Protein AF-A0ABD0PX12-F1 (afdb_monomer_lite)

Radius of gyration: 21.4 Å; chains: 1; bounding box: 31×48×51 Å

InterPro domains:
  IPR027039 Cartilage acidic protein 1 [PTHR16026] (19-67)
  IPR028994 Integrin alpha, N-terminal [SSF69318] (35-66)

Secondary structure (DSSP, 8-state):
--HHHHHHHHHHHHHHHHT---SS-S----HHHHS-TT--SS---TT-EEEEE-SSSSS--EEEEE-

Foldseek 3Di:
DVPVVVVVVVVVVVVVVVPPDDPDDPDDDCPVVPDDPPPPPDPDDPFWDWDWADPPPPPDIDIDTTD

pLDDT: mean 74.22, std 11.46, range [56.44, 97.56]

Sequence (67 aa):
MSAWILLLTVGVSVLGLSWSQRTEPMFASVTQSVFPPDYENNPTQLNYGVAVTDVDGDGDLEMFVSG

Organism: Cirrhinus mrigala (NCBI:txid683832)

Structure (mmCIF, N/CA/C/O backbone):
data_AF-A0ABD0PX12-F1
#
_entry.id   AF-A0ABD0PX12-F1
#
loop_
_atom_site.group_PDB
_atom_site.id
_atom_site.type_symbol
_atom_site.label_atom_id
_atom_site.label_alt_id
_atom_site.label_comp_id
_atom_site.label_asym_id
_atom_site.label_entity_id
_atom_site.label_seq_id
_atom_site.pdbx_PDB_ins_code
_atom_site.Cartn_x
_atom_site.Cartn_y
_atom_site.Cartn_z
_atom_site.occupancy
_atom_site.B_iso_or_equiv
_atom_site.auth_seq_id
_atom_site.auth_comp_id
_atom_site.auth_asym_id
_atom_site.auth_atom_id
_atom_site.pdbx_PDB_model_num
ATOM 1 N N . MET A 1 1 ? -6.743 36.898 32.615 1.00 61.97 1 MET A N 1
ATOM 2 C CA . MET A 1 1 ? -5.521 36.490 31.885 1.00 61.97 1 MET A CA 1
ATOM 3 C C . MET A 1 1 ? -5.445 34.994 31.520 1.00 61.97 1 MET A C 1
ATOM 5 O O . MET A 1 1 ? -4.477 34.631 30.872 1.00 61.97 1 MET A O 1
ATOM 9 N N . SER A 1 2 ? -6.415 34.118 31.845 1.00 76.12 2 SER A N 1
ATOM 10 C CA . SER A 1 2 ? -6.270 32.667 31.569 1.00 76.12 2 SER A CA 1
ATOM 11 C C . SER A 1 2 ? -6.779 32.189 30.196 1.00 76.12 2 SER A C 1
ATOM 13 O O . SER A 1 2 ? -6.249 31.216 29.672 1.00 76.12 2 SER A O 1
ATOM 15 N N . ALA A 1 3 ? -7.742 32.874 29.566 1.00 75.69 3 ALA A N 1
ATOM 16 C CA . ALA A 1 3 ? -8.338 32.420 28.299 1.00 75.69 3 ALA A CA 1
ATOM 17 C C . ALA A 1 3 ? -7.353 32.420 27.112 1.00 75.69 3 ALA A C 1
ATOM 19 O O . ALA A 1 3 ? -7.355 31.502 26.298 1.00 75.69 3 ALA A O 1
ATOM 20 N N . TRP A 1 4 ? -6.461 33.411 27.046 1.00 75.31 4 TRP A N 1
ATOM 21 C CA . TRP A 1 4 ? -5.440 33.508 25.996 1.00 75.31 4 TRP A CA 1
ATOM 22 C C . TRP A 1 4 ? -4.389 32.402 26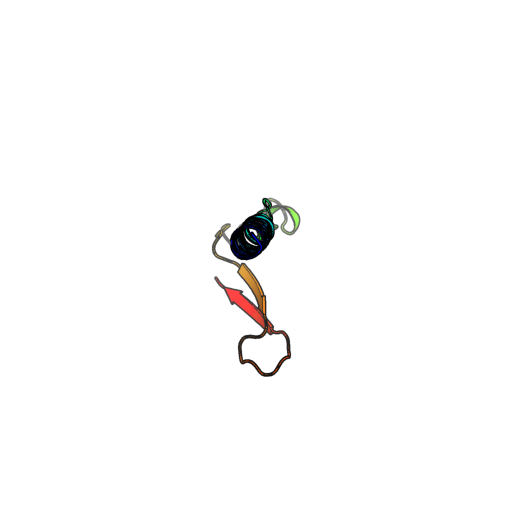.076 1.00 75.31 4 TRP A C 1
ATOM 24 O O . TRP A 1 4 ? -3.902 31.943 25.049 1.00 75.31 4 TRP A O 1
ATOM 34 N N . ILE A 1 5 ? -4.076 31.945 27.291 1.00 80.19 5 ILE A N 1
ATOM 35 C CA . ILE A 1 5 ? -3.129 30.850 27.524 1.00 80.19 5 ILE A CA 1
ATOM 36 C C . ILE A 1 5 ? -3.730 29.531 27.029 1.00 80.19 5 ILE A C 1
ATOM 38 O O . ILE A 1 5 ? -3.032 28.765 26.376 1.00 80.19 5 ILE A O 1
ATOM 42 N N . LEU A 1 6 ? -5.030 29.308 27.264 1.00 77.69 6 LEU A N 1
ATOM 43 C CA . LEU A 1 6 ? -5.744 28.120 26.783 1.00 77.69 6 LEU A CA 1
ATOM 44 C C . LEU A 1 6 ? -5.856 28.076 25.252 1.00 77.69 6 LEU A C 1
ATOM 46 O O . LEU A 1 6 ? -5.710 27.016 24.651 1.00 77.69 6 LEU A O 1
ATOM 50 N N . LEU A 1 7 ? -6.083 29.222 24.608 1.00 80.31 7 LEU A N 1
ATOM 51 C CA . LEU A 1 7 ? -6.106 29.298 23.144 1.00 80.31 7 LEU A CA 1
ATOM 52 C C . LEU A 1 7 ? -4.724 29.026 22.536 1.00 80.31 7 LEU A C 1
ATOM 54 O O . LEU A 1 7 ? -4.622 28.336 21.523 1.00 80.31 7 LEU A O 1
ATOM 58 N N . LEU A 1 8 ? -3.661 29.519 23.176 1.00 80.62 8 LEU A N 1
ATOM 59 C CA . LEU A 1 8 ? -2.284 29.256 22.763 1.00 80.62 8 LEU A CA 1
ATOM 60 C C . LEU A 1 8 ? -1.906 27.783 22.915 1.00 80.62 8 LEU A C 1
ATOM 62 O O . LEU A 1 8 ? -1.325 27.215 21.993 1.00 80.62 8 LEU A O 1
ATOM 66 N N . THR A 1 9 ? -2.250 27.145 24.035 1.00 79.12 9 THR A N 1
ATOM 67 C CA . THR A 1 9 ? -1.935 25.727 24.242 1.00 79.12 9 THR A CA 1
ATOM 68 C C . THR A 1 9 ? -2.677 24.837 23.254 1.00 79.12 9 THR A C 1
ATOM 70 O O . THR A 1 9 ? -2.047 23.986 22.636 1.00 79.12 9 THR A O 1
ATOM 73 N N . VAL A 1 10 ? -3.971 25.074 23.019 1.00 79.88 10 VAL A N 1
ATOM 74 C CA . VAL A 1 10 ? -4.744 24.317 22.021 1.00 79.88 10 VAL A CA 1
ATOM 75 C C . VAL A 1 10 ? -4.189 24.532 20.612 1.00 79.88 10 VAL A C 1
ATOM 77 O O . VAL A 1 10 ? -3.994 23.563 19.882 1.00 79.88 10 VAL A O 1
ATOM 80 N N . GLY A 1 11 ? -3.873 25.776 20.241 1.00 78.56 11 GLY A N 1
ATOM 81 C CA . GLY A 1 11 ? -3.286 26.087 18.937 1.00 78.56 11 GLY A CA 1
ATOM 82 C C . GLY A 1 11 ? -1.960 25.360 18.701 1.00 78.56 11 GLY A C 1
ATOM 83 O O . GLY A 1 11 ? -1.774 24.748 17.652 1.00 78.56 11 GLY A O 1
ATOM 84 N N . VAL A 1 12 ? -1.064 25.351 19.693 1.00 76.44 12 VAL A N 1
ATOM 85 C CA . VAL A 1 12 ? 0.226 24.646 19.608 1.00 76.44 12 VAL A CA 1
ATOM 86 C C . VAL A 1 12 ? 0.040 23.126 19.547 1.00 76.44 12 VAL A C 1
ATOM 88 O O . VAL A 1 12 ? 0.725 22.467 18.766 1.00 76.44 12 VAL A O 1
ATOM 91 N N . SER A 1 13 ? -0.904 22.561 20.305 1.00 69.38 13 SER A N 1
ATOM 92 C CA . SER A 1 13 ? -1.199 21.123 20.272 1.00 69.38 13 SER A CA 1
ATOM 93 C C . SER A 1 13 ? -1.763 20.669 18.923 1.00 69.38 13 SER A C 1
ATOM 95 O O . SER A 1 13 ? -1.322 19.653 18.392 1.00 69.38 13 SER A O 1
ATOM 97 N N . VAL A 1 14 ? -2.692 21.428 18.336 1.00 69.75 14 VAL A N 1
ATOM 98 C CA . VAL A 1 14 ? -3.287 21.106 17.026 1.00 69.75 14 VAL A CA 1
ATOM 99 C C . VAL A 1 14 ? -2.248 21.219 15.911 1.00 69.75 14 VAL A C 1
ATOM 101 O O . VAL A 1 14 ? -2.153 20.334 15.059 1.00 69.75 14 VAL A O 1
ATOM 104 N N . LEU A 1 15 ? -1.413 22.262 15.948 1.00 64.38 15 LEU A N 1
ATOM 105 C CA . LEU A 1 15 ? -0.305 22.398 15.008 1.00 64.38 15 LEU A CA 1
ATOM 106 C C . LEU A 1 15 ? 0.669 21.223 15.145 1.00 64.38 15 LEU A C 1
ATOM 108 O O . LEU A 1 15 ? 0.982 20.609 14.136 1.00 64.38 15 LEU A O 1
ATOM 112 N N . GLY A 1 16 ? 1.074 20.843 16.363 1.00 61.53 16 GLY A N 1
ATOM 113 C CA . GLY A 1 16 ? 1.987 19.719 16.617 1.00 61.53 16 GLY A CA 1
ATOM 114 C C . GLY A 1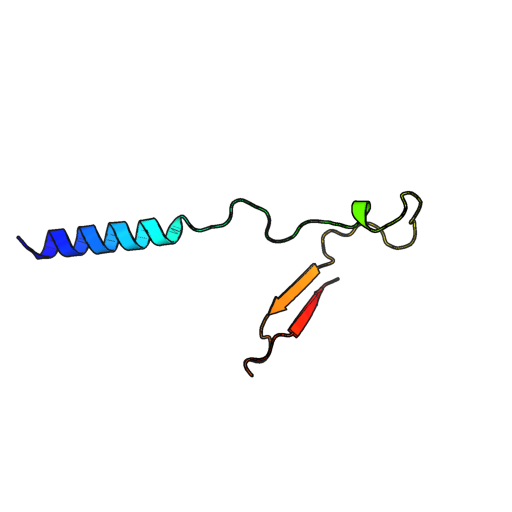 16 ? 1.485 18.360 16.112 1.00 61.53 16 GLY 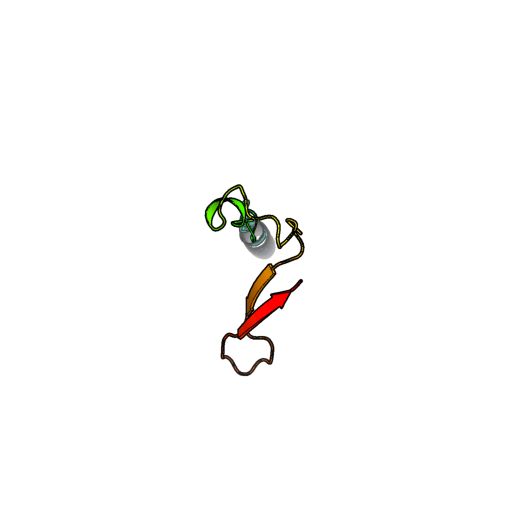A C 1
ATOM 115 O O . GLY A 1 16 ? 2.269 17.589 15.564 1.00 61.53 16 GLY A O 1
ATOM 116 N N . LEU A 1 17 ? 0.179 18.089 16.218 1.00 59.97 17 LEU A N 1
ATOM 117 C CA . LEU A 1 17 ? -0.442 16.861 15.698 1.00 59.97 17 LEU A CA 1
ATOM 118 C C . LEU A 1 17 ? -0.444 16.797 14.162 1.00 59.97 17 LEU A C 1
ATOM 120 O O . LEU A 1 17 ? -0.454 15.711 13.588 1.00 59.97 17 LEU A O 1
ATOM 124 N N . SER A 1 18 ? -0.387 17.952 13.493 1.00 58.12 18 SER A N 1
ATOM 125 C CA . SER A 1 18 ? -0.420 18.053 12.028 1.00 58.12 18 SER A CA 1
ATOM 126 C C . SER A 1 18 ? 0.915 17.673 11.371 1.00 58.12 18 SER A C 1
ATOM 128 O O . SER A 1 18 ? 0.945 17.320 10.195 1.00 58.12 18 SER A O 1
ATOM 130 N N . TRP A 1 19 ? 2.023 17.722 12.122 1.00 57.19 19 TRP A N 1
ATOM 131 C CA . TRP A 1 19 ? 3.378 17.455 11.614 1.00 57.19 19 TRP A CA 1
ATOM 132 C C . TRP A 1 19 ? 3.755 15.972 11.579 1.00 57.19 19 TRP A C 1
ATOM 134 O O . TRP A 1 19 ? 4.821 15.630 11.074 1.00 57.19 19 TRP A O 1
ATOM 144 N N . SER A 1 20 ? 2.902 15.076 12.080 1.00 56.44 20 SER A N 1
ATOM 145 C CA . SER A 1 20 ? 3.152 13.629 12.042 1.00 56.44 20 SER A CA 1
ATOM 146 C C . SER A 1 20 ? 2.608 12.988 10.758 1.00 56.44 20 SER A C 1
ATOM 148 O O . SER A 1 20 ? 1.917 11.976 10.787 1.00 56.44 20 SER A O 1
ATOM 150 N N . GLN A 1 21 ? 2.891 13.603 9.609 1.00 63.47 21 GLN A N 1
ATOM 151 C CA . GLN A 1 21 ? 2.685 12.970 8.308 1.00 63.47 21 GLN A CA 1
ATOM 152 C C . GLN A 1 21 ? 4.019 12.353 7.887 1.00 63.47 21 GLN A C 1
ATOM 154 O O . GLN A 1 21 ? 5.026 13.051 7.772 1.00 63.47 21 GLN A O 1
ATOM 159 N N . ARG A 1 22 ? 4.046 11.026 7.730 1.00 60.31 22 ARG A N 1
ATOM 160 C CA . ARG A 1 22 ? 5.239 10.281 7.317 1.00 60.31 22 ARG A CA 1
ATOM 161 C C . ARG A 1 22 ? 5.719 10.830 5.966 1.00 60.31 22 ARG A C 1
ATOM 163 O O . ARG A 1 22 ? 4.957 10.839 5.008 1.00 60.31 22 ARG A O 1
ATOM 170 N N . THR A 1 23 ? 6.969 11.290 5.888 1.00 66.12 23 THR A N 1
ATOM 171 C CA . THR A 1 23 ? 7.559 11.820 4.639 1.00 66.12 23 THR A CA 1
ATOM 172 C C . THR A 1 23 ? 7.792 10.724 3.598 1.00 66.12 23 THR A C 1
ATOM 174 O O . THR A 1 23 ? 7.932 11.002 2.410 1.00 66.12 23 THR A O 1
ATOM 177 N N . GLU A 1 24 ? 7.860 9.470 4.043 1.00 74.12 24 GLU A N 1
ATOM 178 C CA . GLU A 1 24 ? 8.039 8.324 3.161 1.00 74.12 24 GLU A CA 1
ATOM 179 C C . GLU A 1 24 ? 6.735 7.960 2.450 1.00 74.12 24 GLU A C 1
ATOM 181 O O . GLU A 1 24 ? 5.662 8.030 3.059 1.00 74.12 24 GLU A O 1
ATOM 186 N N . PRO A 1 25 ? 6.812 7.522 1.182 1.00 63.00 25 PRO A N 1
ATOM 187 C CA . PRO A 1 25 ? 5.645 7.006 0.495 1.00 63.00 25 PRO A CA 1
ATOM 188 C C . PRO A 1 25 ? 5.090 5.805 1.269 1.00 63.00 25 PRO A C 1
ATOM 190 O O . PRO A 1 25 ? 5.818 4.883 1.631 1.00 63.00 25 PRO A O 1
ATOM 193 N N . MET A 1 26 ? 3.779 5.817 1.510 1.00 61.66 26 MET A N 1
ATOM 194 C CA . MET A 1 26 ? 3.078 4.725 2.199 1.00 61.66 26 MET A CA 1
ATOM 195 C C . MET A 1 26 ? 3.136 3.409 1.406 1.00 61.66 26 MET A C 1
ATOM 197 O O . MET A 1 26 ? 3.002 2.336 1.987 1.00 61.66 26 MET A O 1
ATOM 201 N N . PHE A 1 27 ? 3.384 3.496 0.094 1.00 64.88 27 PHE A N 1
ATOM 202 C CA . PHE A 1 27 ? 3.504 2.370 -0.825 1.00 64.88 27 PHE A CA 1
ATOM 203 C C . PHE A 1 27 ? 4.805 2.485 -1.624 1.00 64.88 27 PHE A C 1
ATOM 205 O O . PHE A 1 27 ? 5.095 3.532 -2.203 1.00 64.88 27 PHE A O 1
ATOM 212 N N . ALA A 1 28 ? 5.579 1.404 -1.678 1.00 68.25 28 ALA A N 1
ATOM 213 C CA . ALA A 1 28 ? 6.786 1.304 -2.489 1.00 68.25 28 ALA A CA 1
ATOM 214 C C . ALA A 1 28 ? 6.635 0.155 -3.491 1.00 68.25 28 ALA A C 1
ATOM 216 O O . ALA A 1 28 ? 6.168 -0.928 -3.137 1.00 68.25 28 ALA A O 1
ATOM 217 N N . SER A 1 29 ? 7.043 0.379 -4.743 1.00 68.81 29 SER A N 1
ATOM 218 C CA . SER A 1 29 ? 7.111 -0.700 -5.730 1.00 68.81 29 SER A CA 1
ATOM 219 C C . SER A 1 29 ? 8.267 -1.632 -5.375 1.00 68.81 29 SER A C 1
ATOM 221 O O . SER A 1 29 ? 9.422 -1.212 -5.330 1.00 68.81 29 SER A O 1
ATOM 223 N N . VAL A 1 30 ? 7.951 -2.902 -5.129 1.00 71.19 30 VAL A N 1
ATOM 224 C CA . VAL A 1 30 ? 8.935 -3.964 -4.858 1.00 71.19 30 VAL A CA 1
ATOM 225 C C . VAL A 1 30 ? 9.156 -4.876 -6.065 1.00 71.19 30 VAL A C 1
ATOM 227 O O . VAL A 1 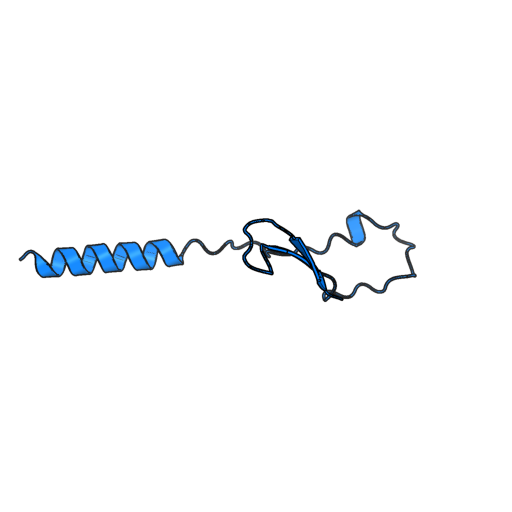30 ? 9.942 -5.817 -5.980 1.00 71.19 30 VAL A O 1
ATOM 230 N N . THR A 1 31 ? 8.509 -4.596 -7.202 1.00 67.75 31 THR A N 1
ATOM 231 C CA . THR A 1 31 ? 8.517 -5.443 -8.407 1.00 67.75 31 THR A CA 1
ATOM 232 C C . THR A 1 31 ? 9.936 -5.830 -8.827 1.00 67.75 31 THR A C 1
ATOM 234 O O . THR A 1 31 ? 10.214 -7.006 -9.031 1.00 67.75 31 THR A O 1
ATOM 237 N N . GLN A 1 32 ? 10.860 -4.865 -8.856 1.00 67.81 32 GLN A N 1
ATOM 238 C CA . GLN A 1 32 ? 12.259 -5.088 -9.250 1.00 67.81 32 GLN A CA 1
ATOM 239 C C . GLN A 1 32 ? 13.093 -5.858 -8.212 1.00 67.81 32 GLN A C 1
ATOM 241 O O . GLN A 1 32 ? 14.165 -6.350 -8.541 1.00 67.81 32 GLN A O 1
ATOM 246 N N . SER A 1 33 ? 12.631 -5.944 -6.960 1.00 71.69 33 SER A N 1
ATOM 247 C CA . SER A 1 33 ? 13.306 -6.712 -5.902 1.00 71.69 33 SER A CA 1
ATOM 248 C C . SER A 1 33 ? 12.835 -8.164 -5.818 1.00 71.69 33 SER A C 1
ATOM 250 O O . SER A 1 33 ? 13.571 -9.013 -5.322 1.00 71.69 33 SER A O 1
ATOM 252 N N . VAL A 1 34 ? 11.616 -8.447 -6.290 1.00 72.38 34 VAL A N 1
ATOM 253 C CA . VAL A 1 34 ? 10.977 -9.766 -6.176 1.00 72.38 34 VAL A CA 1
ATOM 254 C C . VAL A 1 34 ? 11.077 -10.560 -7.478 1.00 72.38 34 VAL A C 1
ATOM 256 O O . VAL A 1 34 ? 11.236 -11.778 -7.427 1.00 72.38 34 VAL A O 1
ATOM 259 N N . PHE A 1 35 ? 10.999 -9.902 -8.639 1.00 68.88 35 PHE A N 1
ATOM 260 C CA . PHE A 1 35 ? 10.989 -10.592 -9.926 1.00 68.88 35 PHE A CA 1
ATOM 261 C C . PHE A 1 35 ? 12.360 -10.609 -10.613 1.00 68.88 35 PHE A C 1
ATOM 263 O O . PHE A 1 35 ? 13.109 -9.632 -10.525 1.00 68.88 35 PHE A O 1
ATOM 270 N N . PRO A 1 36 ? 12.681 -11.700 -11.333 1.00 75.75 36 PRO A N 1
ATOM 271 C CA . PRO A 1 36 ? 13.817 -11.737 -12.241 1.00 75.75 36 PRO A CA 1
ATOM 272 C C . PRO A 1 36 ? 13.754 -10.595 -13.270 1.00 75.75 36 PRO A C 1
ATOM 274 O O . PRO A 1 36 ? 12.660 -10.202 -13.684 1.00 75.75 36 PRO A O 1
ATOM 277 N N . PRO A 1 37 ? 14.905 -10.066 -13.715 1.00 71.62 37 PRO A N 1
ATOM 278 C CA . PRO A 1 37 ? 14.956 -8.959 -14.672 1.00 71.62 37 PRO A CA 1
ATOM 279 C C . PRO A 1 37 ? 14.361 -9.297 -16.051 1.00 71.62 37 PRO A C 1
ATOM 281 O O . PRO A 1 37 ? 14.098 -8.387 -16.828 1.00 71.62 37 PRO A O 1
ATOM 284 N N . ASP A 1 38 ? 14.145 -10.578 -16.350 1.00 73.75 38 ASP A N 1
ATOM 285 C CA . ASP A 1 38 ? 13.532 -11.128 -17.563 1.00 73.75 38 ASP A CA 1
ATOM 286 C C . ASP A 1 38 ? 12.034 -11.473 -17.397 1.00 73.75 38 ASP A C 1
ATOM 288 O O . ASP A 1 38 ? 11.450 -12.197 -18.208 1.00 73.75 38 ASP A O 1
ATOM 292 N N . TYR A 1 39 ? 11.384 -10.967 -16.342 1.00 69.56 39 TYR A N 1
ATOM 293 C CA . TYR A 1 39 ? 9.961 -11.193 -16.090 1.00 69.56 39 TYR A CA 1
ATOM 294 C C . TYR A 1 39 ? 9.063 -10.304 -16.974 1.00 69.56 39 TYR A C 1
ATOM 296 O O . TYR A 1 39 ? 8.676 -9.200 -16.601 1.00 69.56 39 TYR A O 1
ATOM 304 N N . GLU A 1 40 ? 8.683 -10.824 -18.142 1.00 68.31 40 GLU A N 1
ATOM 305 C CA . GLU A 1 40 ? 7.889 -10.114 -19.165 1.00 68.31 40 GLU A CA 1
ATOM 306 C C . GLU A 1 40 ? 6.353 -10.217 -18.989 1.00 68.31 40 GLU A C 1
ATOM 308 O O . GLU A 1 40 ? 5.600 -9.646 -19.775 1.00 68.31 40 GLU A O 1
ATOM 313 N N . ASN A 1 41 ? 5.846 -10.954 -17.989 1.00 61.91 41 ASN A N 1
ATOM 314 C CA . ASN A 1 41 ? 4.420 -11.343 -17.915 1.00 61.91 41 ASN A CA 1
ATOM 315 C C . ASN A 1 41 ? 3.528 -10.510 -16.974 1.00 61.91 41 ASN A C 1
ATOM 317 O O . ASN A 1 41 ? 2.372 -10.862 -16.747 1.00 61.91 41 ASN A O 1
ATOM 321 N N . ASN A 1 42 ? 4.017 -9.389 -16.447 1.00 56.88 42 ASN A N 1
ATOM 322 C CA . ASN A 1 42 ? 3.173 -8.403 -15.772 1.00 56.88 42 ASN A CA 1
ATOM 323 C C . ASN A 1 42 ? 3.812 -7.017 -15.934 1.00 56.88 42 ASN A C 1
ATOM 325 O O . ASN A 1 42 ? 4.761 -6.718 -15.203 1.00 56.88 42 ASN A O 1
ATOM 329 N N . PRO A 1 43 ? 3.376 -6.189 -16.904 1.00 62.75 43 PRO A N 1
ATOM 330 C CA . PRO A 1 43 ? 3.949 -4.861 -17.072 1.00 62.75 43 PRO A CA 1
ATOM 331 C C . PRO A 1 43 ? 3.823 -4.100 -15.753 1.00 62.75 43 PRO A C 1
ATOM 333 O O . PRO A 1 43 ? 2.785 -4.167 -15.097 1.00 62.75 43 PRO A O 1
ATOM 336 N N . THR A 1 44 ? 4.876 -3.389 -15.352 1.00 60.78 44 THR A N 1
ATOM 337 C CA . THR A 1 44 ? 4.905 -2.635 -14.096 1.00 60.78 44 THR A CA 1
ATOM 338 C C . THR A 1 44 ? 3.807 -1.569 -14.107 1.00 60.78 44 THR A C 1
ATOM 340 O O . THR A 1 44 ? 4.010 -0.463 -14.601 1.00 60.78 44 THR A O 1
ATOM 343 N N . GLN A 1 45 ? 2.624 -1.887 -13.584 1.00 61.22 45 GLN A N 1
ATOM 344 C CA . GLN A 1 45 ? 1.585 -0.900 -13.325 1.00 61.22 45 GLN A CA 1
ATOM 345 C C . GLN A 1 45 ? 1.745 -0.449 -11.879 1.00 61.22 45 GLN A C 1
ATOM 347 O O . GLN A 1 45 ? 1.738 -1.259 -10.955 1.00 61.22 45 GLN A O 1
ATOM 352 N N . LEU A 1 46 ? 1.888 0.85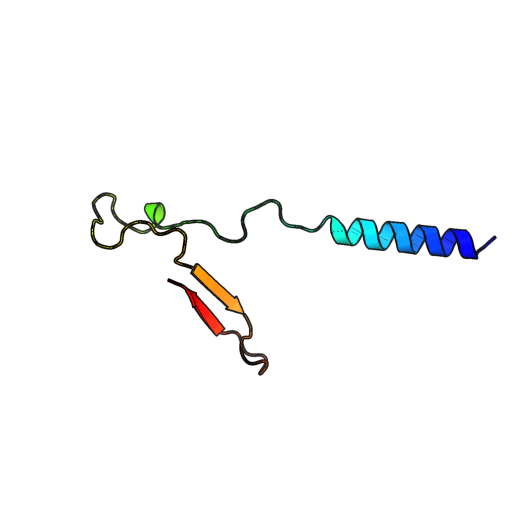9 -11.673 1.00 61.09 46 LEU A N 1
ATOM 353 C CA . LEU A 1 46 ? 1.966 1.453 -10.332 1.00 61.09 46 LEU A CA 1
ATOM 354 C C . LEU A 1 46 ? 0.605 1.459 -9.607 1.00 61.09 46 LEU A C 1
ATOM 356 O O . LEU A 1 46 ? 0.478 2.057 -8.544 1.00 61.09 46 LEU A O 1
ATOM 360 N N . ASN A 1 47 ? -0.403 0.809 -10.193 1.00 65.44 47 ASN A N 1
ATOM 361 C CA . ASN A 1 47 ? -1.783 0.766 -9.719 1.00 65.44 47 ASN A CA 1
ATOM 362 C C . ASN A 1 47 ? -2.075 -0.523 -8.934 1.00 65.44 47 ASN A C 1
ATOM 364 O O . ASN A 1 47 ? -3.089 -0.604 -8.237 1.00 65.44 47 ASN A O 1
ATOM 368 N N . TYR A 1 48 ? -1.185 -1.518 -9.034 1.00 75.19 48 TYR A N 1
ATOM 369 C CA . TYR A 1 48 ? -1.258 -2.705 -8.199 1.00 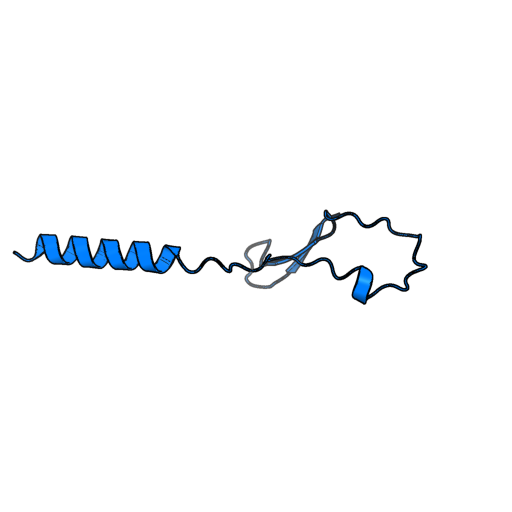75.19 48 TYR A CA 1
ATOM 370 C C . TYR A 1 48 ? -0.873 -2.334 -6.771 1.00 75.19 48 TYR A C 1
ATOM 372 O O . TYR A 1 48 ? 0.233 -1.854 -6.517 1.00 75.19 48 TYR A O 1
ATOM 380 N N . GLY A 1 49 ? -1.792 -2.545 -5.839 1.00 75.06 49 GLY A N 1
ATOM 381 C CA . GLY A 1 49 ? -1.628 -2.153 -4.449 1.00 75.06 49 GLY A CA 1
ATOM 382 C C . GLY A 1 49 ? -2.220 -3.199 -3.524 1.00 75.06 49 GLY A C 1
ATOM 383 O O . GLY A 1 49 ? -3.214 -3.840 -3.852 1.00 75.06 49 GLY A O 1
ATOM 384 N N . VAL A 1 50 ? -1.599 -3.369 -2.360 1.00 84.00 50 VAL A N 1
ATOM 385 C CA . VAL A 1 50 ? -2.200 -4.100 -1.246 1.00 84.00 50 VAL A CA 1
ATOM 386 C C . VAL A 1 50 ? -2.219 -3.170 -0.044 1.00 84.00 50 VAL A C 1
ATOM 388 O O . VAL A 1 50 ? -1.192 -2.585 0.301 1.00 84.00 50 VAL A O 1
ATOM 391 N N . ALA A 1 51 ? -3.381 -3.022 0.582 1.00 85.19 51 ALA A N 1
ATOM 392 C CA . ALA A 1 51 ? -3.539 -2.339 1.857 1.00 85.19 51 ALA A CA 1
ATOM 393 C C . ALA A 1 51 ? -4.051 -3.331 2.904 1.00 85.19 51 ALA A C 1
ATOM 395 O O . ALA A 1 51 ? -4.802 -4.244 2.570 1.00 85.19 51 ALA A O 1
ATOM 396 N N . VAL A 1 52 ? -3.638 -3.150 4.159 1.00 89.19 52 VAL A N 1
ATOM 397 C CA . VAL A 1 52 ? -4.191 -3.896 5.294 1.00 89.19 52 VAL A CA 1
ATOM 398 C C . VAL A 1 52 ? -5.071 -2.946 6.087 1.00 89.19 52 VAL A C 1
ATOM 400 O O . VAL A 1 52 ? -4.579 -1.931 6.583 1.00 89.19 52 VAL A O 1
ATOM 403 N N . THR A 1 53 ? -6.364 -3.239 6.146 1.00 89.25 53 THR A N 1
ATOM 404 C CA . THR A 1 53 ? -7.363 -2.406 6.820 1.00 89.25 53 THR A CA 1
ATOM 405 C C . THR A 1 53 ? -8.574 -3.249 7.186 1.00 89.25 53 THR A C 1
ATOM 407 O O . THR A 1 53 ? -8.864 -4.214 6.490 1.00 89.25 53 THR A O 1
ATOM 410 N N . ASP A 1 54 ? -9.266 -2.846 8.245 1.00 94.31 54 ASP A N 1
ATOM 411 C CA . ASP A 1 54 ? -10.626 -3.292 8.549 1.00 94.31 54 ASP A CA 1
ATOM 412 C C . ASP A 1 54 ? -11.569 -2.644 7.517 1.00 94.31 54 ASP A C 1
ATOM 414 O O . ASP A 1 54 ? -11.700 -1.412 7.472 1.00 94.31 54 ASP A O 1
ATOM 418 N N . VAL A 1 55 ? -12.092 -3.442 6.585 1.00 91.81 55 VAL A N 1
ATOM 419 C CA . VAL A 1 55 ? -12.923 -2.990 5.457 1.00 91.81 55 VAL A CA 1
ATOM 420 C C . VAL A 1 55 ? -14.404 -2.984 5.824 1.00 91.81 55 VAL A C 1
ATOM 422 O O . VAL A 1 55 ? -15.141 -2.129 5.320 1.00 91.81 55 VAL A O 1
ATOM 425 N N . ASP A 1 56 ? -14.856 -3.921 6.659 1.00 94.12 56 ASP A N 1
ATOM 426 C CA . ASP A 1 56 ? -16.277 -4.117 6.969 1.00 94.12 56 ASP A CA 1
ATOM 427 C C . ASP A 1 56 ? -16.689 -3.707 8.394 1.00 94.12 56 ASP A C 1
ATOM 429 O O . ASP A 1 56 ? -17.887 -3.607 8.685 1.00 94.12 56 ASP A O 1
ATOM 433 N N . GLY A 1 57 ? -15.729 -3.319 9.229 1.00 95.81 57 GLY A N 1
ATOM 434 C CA . GLY A 1 57 ? -15.942 -2.757 10.555 1.00 95.81 57 GLY A CA 1
ATOM 435 C C . GLY A 1 57 ? -16.190 -3.807 11.632 1.00 95.81 57 GLY A C 1
ATOM 436 O O . GLY A 1 57 ? -16.767 -3.463 12.671 1.00 95.81 57 GLY A O 1
ATOM 437 N N . ASP A 1 58 ? -15.831 -5.069 11.393 1.00 97.56 58 ASP A N 1
ATOM 438 C CA . ASP A 1 58 ? -15.989 -6.144 12.372 1.00 97.56 58 ASP A CA 1
ATOM 439 C C . ASP A 1 58 ? -14.819 -6.238 13.372 1.00 97.56 58 ASP A C 1
ATOM 441 O O . ASP A 1 58 ? -14.955 -6.854 14.437 1.00 97.56 58 ASP A O 1
ATOM 445 N N . GLY A 1 59 ? -13.732 -5.513 13.099 1.00 94.12 59 GLY A N 1
ATOM 446 C CA . GLY A 1 59 ? -12.552 -5.409 13.947 1.00 94.12 59 GLY A CA 1
ATOM 447 C C . GLY A 1 59 ? -11.437 -6.403 13.619 1.00 94.12 59 GLY A C 1
ATOM 448 O O . GLY A 1 59 ? -10.382 -6.324 14.262 1.00 94.12 59 GLY A O 1
ATOM 449 N N . ASP A 1 60 ? -11.630 -7.290 12.643 1.00 96.75 60 ASP A N 1
ATOM 450 C CA . ASP A 1 60 ? -10.551 -8.050 12.022 1.00 96.75 60 ASP A CA 1
ATOM 451 C C . ASP A 1 60 ? -9.857 -7.203 10.925 1.00 96.75 60 ASP A C 1
ATOM 453 O O . ASP A 1 60 ? -10.257 -6.081 10.613 1.00 96.75 60 ASP A O 1
ATOM 457 N N . LEU A 1 61 ? -8.684 -7.650 10.456 1.00 90.62 61 LEU A N 1
ATOM 458 C CA . LEU A 1 61 ? -7.922 -6.942 9.418 1.00 90.62 61 LEU A CA 1
ATOM 459 C C . LEU A 1 61 ? -7.901 -7.747 8.121 1.00 90.62 61 LEU A C 1
ATOM 461 O O . LEU A 1 61 ? -7.409 -8.881 8.096 1.00 90.62 61 LEU A O 1
ATOM 465 N N . GLU A 1 62 ? -8.269 -7.100 7.016 1.00 94.94 62 GLU A N 1
ATOM 466 C CA . GLU A 1 62 ? -8.293 -7.710 5.690 1.00 94.94 62 GLU A CA 1
ATOM 467 C C . GLU A 1 62 ? -7.160 -7.193 4.806 1.00 94.94 62 GLU A C 1
ATOM 469 O O . GLU A 1 62 ? -6.596 -6.114 5.003 1.00 94.94 62 GLU A O 1
ATOM 474 N N . MET A 1 63 ? -6.848 -7.968 3.766 1.00 90.25 63 MET A N 1
ATOM 475 C CA . MET A 1 63 ? -6.002 -7.522 2.663 1.00 90.25 63 MET A CA 1
ATOM 476 C C . MET A 1 63 ? -6.882 -6.991 1.531 1.00 90.25 63 MET A C 1
ATOM 478 O O . MET A 1 63 ? -7.561 -7.756 0.846 1.00 90.25 63 MET A O 1
ATOM 482 N N . PHE A 1 64 ? -6.828 -5.686 1.292 1.00 84.44 64 PHE A N 1
ATOM 483 C CA . PHE A 1 64 ? -7.457 -5.046 0.145 1.00 84.44 64 PHE A CA 1
ATOM 484 C C . PHE A 1 64 ? -6.484 -5.032 -1.036 1.00 84.44 64 PHE A C 1
ATOM 486 O O . PHE A 1 64 ? -5.428 -4.406 -0.950 1.00 84.44 64 PHE A O 1
ATOM 493 N N . VAL A 1 65 ? -6.833 -5.710 -2.132 1.00 84.56 65 VAL A N 1
ATOM 494 C CA . VAL A 1 65 ? -6.001 -5.813 -3.343 1.00 84.56 65 VAL A CA 1
ATOM 495 C C . VAL A 1 65 ? -6.595 -4.947 -4.457 1.00 84.56 65 VAL A C 1
ATOM 497 O O . VAL A 1 65 ? -7.750 -5.139 -4.833 1.00 84.56 65 VAL A O 1
ATOM 500 N N . SER A 1 66 ? -5.804 -4.022 -5.004 1.00 76.44 66 SER A N 1
ATOM 501 C CA . SER A 1 66 ? -6.138 -3.225 -6.192 1.00 76.44 66 SER A CA 1
ATOM 502 C C . SER A 1 66 ? -5.255 -3.601 -7.379 1.00 76.44 66 SER A C 1
ATOM 504 O O . SER A 1 66 ? -4.096 -3.978 -7.196 1.00 76.44 66 SER A O 1
ATOM 506 N N . GLY A 1 67 ? -5.798 -3.470 -8.590 1.00 71.25 67 GLY A N 1
ATOM 507 C CA . GLY A 1 67 ? -5.124 -3.688 -9.869 1.00 71.25 67 GLY A CA 1
ATOM 508 C C . GLY A 1 67 ? -5.930 -3.112 -11.016 1.00 71.25 67 GLY A C 1
ATOM 509 O O . GLY A 1 67 ? -7.170 -3.273 -10.977 1.00 71.25 67 GLY A O 1
#